Protein AF-A0A935MKN0-F1 (afdb_monomer)

Structure (mmCIF, N/CA/C/O backbone):
data_AF-A0A935MKN0-F1
#
_entry.id   AF-A0A935MKN0-F1
#
loop_
_atom_site.group_PDB
_atom_site.id
_atom_site.type_symbol
_atom_site.label_atom_id
_atom_site.label_alt_id
_atom_site.label_comp_id
_atom_site.label_asym_id
_atom_site.label_entity_id
_atom_site.label_seq_id
_atom_site.pdbx_PDB_ins_code
_atom_site.Cartn_x
_atom_site.Cartn_y
_atom_site.Cartn_z
_atom_site.occupancy
_atom_site.B_iso_or_equiv
_atom_site.auth_seq_id
_atom_site.auth_comp_id
_atom_site.auth_asym_id
_atom_site.auth_atom_id
_atom_site.pdbx_PDB_model_num
ATOM 1 N N . MET A 1 1 ? -29.298 -21.276 24.298 1.00 42.53 1 MET A N 1
ATOM 2 C CA . MET A 1 1 ? -27.913 -20.862 23.989 1.00 42.53 1 MET A CA 1
ATOM 3 C C . MET A 1 1 ? -27.591 -21.346 22.581 1.00 42.53 1 MET A C 1
ATOM 5 O O . MET A 1 1 ? -27.101 -22.450 22.413 1.00 42.53 1 MET A O 1
ATOM 9 N N . ASN A 1 2 ? -28.009 -20.588 21.564 1.00 40.84 2 ASN A N 1
ATOM 10 C CA . ASN A 1 2 ? -27.877 -20.992 20.165 1.00 40.84 2 ASN A CA 1
ATOM 11 C C . ASN A 1 2 ? -26.771 -20.138 19.542 1.00 40.84 2 ASN A C 1
ATOM 13 O O . ASN A 1 2 ? -26.997 -18.996 19.149 1.00 40.84 2 ASN A O 1
ATOM 17 N N . SER A 1 3 ? -25.545 -20.662 19.563 1.00 49.91 3 SER A N 1
ATOM 18 C CA . SER A 1 3 ? -24.397 -20.054 18.892 1.00 49.91 3 SER A CA 1
ATOM 19 C C . SER A 1 3 ? -24.565 -20.269 17.391 1.00 49.91 3 SER A C 1
ATOM 21 O O . SER A 1 3 ? -24.053 -21.227 16.812 1.00 49.91 3 SER A O 1
ATOM 23 N N . GLY A 1 4 ? -25.357 -19.394 16.769 1.00 42.97 4 GLY A N 1
ATOM 24 C CA 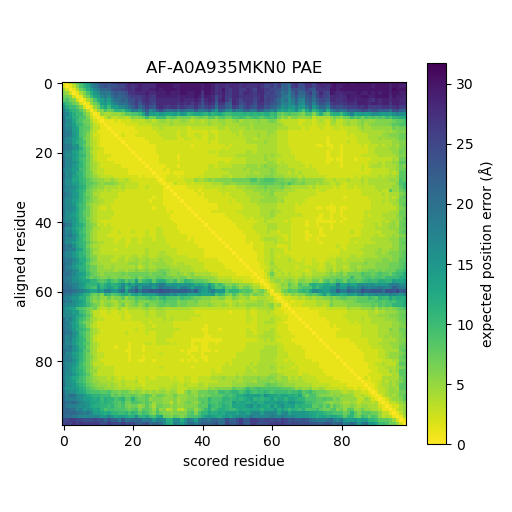. GLY A 1 4 ? -25.406 -19.228 15.325 1.00 42.97 4 GLY A CA 1
ATOM 25 C C . GLY A 1 4 ? -24.050 -18.724 14.856 1.00 42.97 4 GLY A C 1
ATOM 26 O O . GLY A 1 4 ? -23.825 -17.523 14.739 1.00 42.97 4 GLY A O 1
ATOM 27 N N . LYS A 1 5 ? -23.127 -19.660 14.635 1.00 49.28 5 LYS A N 1
ATOM 28 C CA . LYS A 1 5 ? -21.796 -19.449 14.067 1.00 49.28 5 LYS A CA 1
ATOM 29 C C . LYS A 1 5 ? -21.956 -19.106 12.580 1.00 49.28 5 LYS A C 1
ATOM 31 O O . LYS A 1 5 ? -21.618 -19.889 11.700 1.00 49.28 5 LYS A O 1
ATOM 36 N N . GLY A 1 6 ? -22.531 -17.937 12.301 1.00 46.62 6 GLY A N 1
ATOM 37 C CA . GLY A 1 6 ? -22.495 -17.323 10.985 1.00 46.62 6 GLY A CA 1
ATOM 38 C C . GLY A 1 6 ? -21.039 -17.022 10.669 1.00 46.62 6 GLY A C 1
ATOM 39 O O . GLY A 1 6 ? -20.445 -16.115 11.249 1.00 46.62 6 GLY A O 1
ATOM 40 N N . SER A 1 7 ? -20.439 -17.830 9.800 1.00 54.75 7 SER A N 1
ATOM 41 C CA . SER A 1 7 ? -19.146 -17.551 9.187 1.00 54.75 7 SER A CA 1
ATOM 42 C C . SER A 1 7 ? -19.285 -16.309 8.300 1.00 54.75 7 SER A C 1
ATOM 44 O O . SER A 1 7 ? -19.328 -16.386 7.079 1.00 54.75 7 SER A O 1
ATOM 46 N N . ASN A 1 8 ? -19.358 -15.133 8.917 1.00 53.31 8 ASN A N 1
ATOM 47 C CA . ASN A 1 8 ? -19.265 -13.851 8.233 1.00 53.31 8 ASN A CA 1
ATOM 48 C C . ASN A 1 8 ? -17.778 -13.539 8.022 1.00 53.31 8 ASN A C 1
ATOM 50 O O . ASN A 1 8 ? -17.243 -12.558 8.536 1.00 53.31 8 ASN A O 1
ATOM 54 N N . ASN A 1 9 ? -17.077 -14.429 7.316 1.00 64.75 9 ASN A N 1
ATOM 55 C CA . ASN A 1 9 ? -15.695 -14.212 6.914 1.00 64.75 9 ASN A CA 1
ATOM 56 C C . ASN A 1 9 ? -15.703 -13.167 5.797 1.00 64.75 9 ASN A C 1
ATOM 58 O O . ASN A 1 9 ? -15.729 -13.517 4.617 1.00 64.75 9 ASN A O 1
ATOM 62 N N . PHE A 1 10 ? -15.727 -11.880 6.162 1.00 70.88 10 PHE A N 1
ATOM 63 C CA . PHE A 1 10 ? -15.530 -10.807 5.192 1.00 70.88 10 PHE A CA 1
ATOM 64 C C . PHE A 1 10 ? -14.255 -11.128 4.392 1.00 70.88 10 PHE A C 1
ATOM 66 O O . PHE A 1 10 ? -13.214 -11.384 5.010 1.00 70.88 10 PHE A O 1
ATOM 73 N N . PRO A 1 11 ? -14.313 -11.203 3.051 1.00 87.19 11 PRO A N 1
ATOM 74 C CA . PRO A 1 11 ? -13.281 -11.855 2.251 1.00 87.19 11 PRO A CA 1
ATOM 75 C C . PRO A 1 11 ? -12.052 -10.953 2.035 1.00 87.19 11 PRO A C 1
ATOM 77 O O . PRO A 1 11 ? -11.628 -10.739 0.901 1.00 87.19 11 PRO A O 1
ATOM 80 N N . LEU A 1 12 ? -11.451 -10.454 3.125 1.00 88.12 12 LEU A N 1
ATOM 81 C CA . LEU A 1 12 ? -10.288 -9.553 3.143 1.00 88.12 12 LEU A CA 1
ATOM 82 C C . LEU A 1 12 ? -9.163 -10.060 2.243 1.00 88.12 12 LEU A C 1
ATOM 84 O O . LEU A 1 12 ? -8.627 -9.314 1.431 1.00 88.12 12 LEU A O 1
ATOM 88 N N . PHE A 1 13 ? -8.848 -11.351 2.350 1.00 89.44 13 PHE A N 1
ATOM 89 C CA . PHE A 1 13 ? -7.790 -11.973 1.563 1.00 89.44 13 PHE A CA 1
ATOM 90 C C . PHE A 1 13 ? -8.091 -11.954 0.059 1.00 89.44 13 PHE A C 1
ATOM 92 O O . PHE A 1 13 ? -7.218 -11.619 -0.735 1.00 89.44 13 PH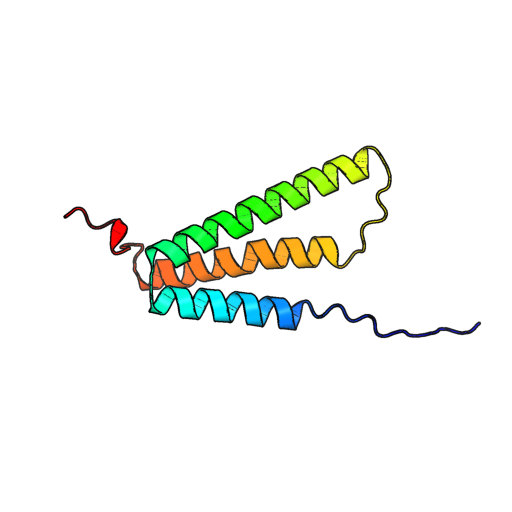E A O 1
ATOM 99 N N . LYS A 1 14 ? -9.340 -12.242 -0.338 1.00 92.44 14 LYS A N 1
ATOM 100 C CA . LYS A 1 14 ? -9.743 -12.194 -1.752 1.00 92.44 14 LYS A CA 1
ATOM 101 C C . LYS A 1 14 ? -9.653 -10.768 -2.290 1.00 92.44 14 LYS A C 1
ATOM 103 O O . LYS A 1 14 ? -9.134 -10.573 -3.380 1.00 92.44 14 LYS A O 1
ATOM 108 N N . ILE A 1 15 ? -10.107 -9.784 -1.509 1.00 94.00 15 ILE A N 1
ATOM 109 C CA . ILE A 1 15 ? -10.030 -8.365 -1.882 1.00 94.00 15 ILE A CA 1
ATOM 110 C C . ILE A 1 15 ? -8.570 -7.939 -2.051 1.00 94.00 15 ILE A C 1
ATOM 112 O O . ILE A 1 15 ? -8.240 -7.300 -3.044 1.00 94.00 15 ILE A O 1
ATOM 116 N N . GLY A 1 16 ? -7.689 -8.336 -1.131 1.00 94.38 16 GLY A N 1
ATOM 117 C CA . GLY A 1 16 ? -6.264 -8.029 -1.231 1.00 94.38 16 GLY A CA 1
ATOM 118 C C . GLY A 1 16 ? -5.592 -8.646 -2.444 1.00 94.38 16 GLY A C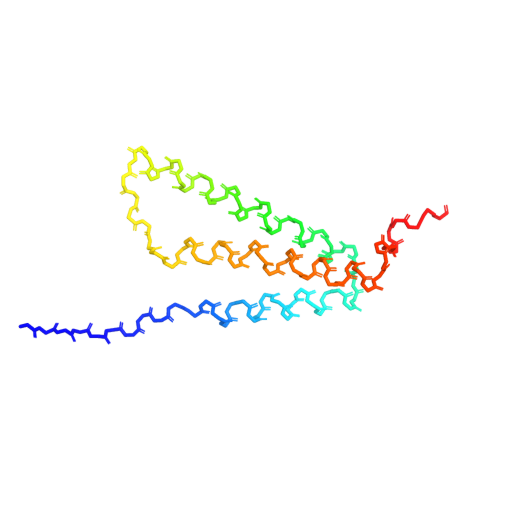 1
ATOM 119 O O . GLY A 1 16 ? -4.866 -7.948 -3.145 1.00 94.38 16 GLY A O 1
ATOM 120 N N . ILE A 1 17 ? -5.884 -9.912 -2.748 1.00 95.81 17 ILE A N 1
ATOM 121 C CA . ILE A 1 17 ? -5.377 -10.553 -3.966 1.00 95.81 17 ILE A CA 1
ATOM 122 C C . ILE A 1 17 ? -5.866 -9.808 -5.207 1.00 95.81 17 ILE A C 1
ATOM 124 O O . ILE A 1 17 ? -5.060 -9.486 -6.071 1.00 95.81 17 ILE A O 1
ATOM 128 N N . VAL A 1 18 ? -7.165 -9.517 -5.300 1.00 96.62 18 VAL A N 1
ATOM 129 C CA . VAL A 1 18 ? -7.732 -8.829 -6.468 1.00 96.62 18 VAL A CA 1
ATOM 130 C C . VAL A 1 18 ? -7.121 -7.437 -6.631 1.00 96.62 18 VAL A C 1
ATOM 132 O O . VAL A 1 18 ? -6.706 -7.091 -7.735 1.00 96.62 18 VAL A O 1
ATOM 135 N N . LEU A 1 19 ? -7.001 -6.666 -5.546 1.00 96.00 19 LEU A N 1
ATOM 136 C CA . LEU A 1 19 ? -6.352 -5.353 -5.551 1.00 96.00 19 LEU A CA 1
ATOM 137 C C . LEU A 1 19 ? -4.893 -5.461 -6.013 1.00 96.00 19 LEU A C 1
ATOM 139 O O . LEU A 1 19 ? -4.472 -4.734 -6.911 1.00 96.00 19 LEU A O 1
ATOM 143 N N . GLY A 1 20 ? -4.142 -6.400 -5.434 1.00 96.50 20 GLY A N 1
ATOM 144 C CA . GLY A 1 20 ? -2.737 -6.618 -5.755 1.00 96.50 20 GLY A CA 1
ATOM 145 C C . GLY A 1 20 ? -2.519 -7.039 -7.207 1.00 96.50 20 GLY A C 1
ATOM 146 O O . GLY A 1 20 ? -1.673 -6.465 -7.887 1.00 96.50 20 GLY A O 1
ATOM 147 N N . LEU A 1 21 ? -3.306 -7.993 -7.709 1.00 97.25 21 LEU A N 1
ATOM 148 C CA . LEU A 1 21 ? -3.230 -8.459 -9.096 1.00 97.25 21 LEU A CA 1
ATOM 149 C C . LEU A 1 21 ? -3.622 -7.365 -10.090 1.00 97.25 21 LEU A C 1
ATOM 151 O O . LEU A 1 21 ? -2.941 -7.198 -11.098 1.00 97.25 21 LEU A O 1
ATOM 155 N N . THR A 1 22 ? -4.678 -6.602 -9.797 1.00 96.69 22 THR A N 1
ATOM 156 C CA . THR A 1 22 ? -5.137 -5.507 -10.666 1.00 96.69 22 THR A CA 1
ATOM 157 C C . THR A 1 22 ? -4.064 -4.430 -10.788 1.00 96.69 22 THR A C 1
ATOM 159 O O . THR A 1 22 ? -3.701 -4.047 -11.898 1.00 96.69 22 THR A O 1
ATOM 162 N N . LEU A 1 23 ? -3.497 -3.990 -9.659 1.00 96.00 23 LEU A N 1
ATOM 163 C CA . LEU A 1 23 ? -2.411 -3.008 -9.657 1.00 96.00 23 LEU A CA 1
ATOM 164 C C . LEU A 1 23 ? -1.148 -3.561 -10.326 1.00 96.00 23 LEU A C 1
ATOM 166 O O . LEU A 1 23 ? -0.512 -2.846 -11.092 1.00 96.00 23 LEU A O 1
ATOM 170 N N . SER A 1 24 ? -0.807 -4.833 -10.104 1.00 95.75 24 SER A N 1
ATOM 171 C CA . SER A 1 24 ? 0.356 -5.464 -10.745 1.00 95.75 24 SER A CA 1
ATOM 172 C C . SER A 1 24 ? 0.201 -5.554 -12.264 1.00 95.75 24 SER A C 1
ATOM 174 O O . SER A 1 24 ? 1.148 -5.277 -12.989 1.00 95.75 24 SER A O 1
ATOM 176 N N . CYS A 1 25 ? -0.991 -5.885 -12.770 1.00 96.38 25 CYS A N 1
ATOM 177 C CA . CYS A 1 25 ? -1.263 -5.851 -14.211 1.00 96.38 25 CYS A CA 1
ATOM 178 C C . CYS A 1 25 ? -1.148 -4.428 -14.768 1.00 96.38 25 CYS A C 1
ATOM 180 O O . CYS A 1 25 ? -0.646 -4.233 -15.875 1.00 96.38 25 CYS A O 1
ATOM 182 N N . LEU A 1 26 ? -1.579 -3.428 -13.996 1.00 95.00 26 LEU A N 1
ATOM 183 C CA . LEU A 1 26 ? -1.461 -2.034 -14.401 1.00 95.00 26 LEU A CA 1
ATOM 184 C C . LEU A 1 26 ? 0.006 -1.596 -14.503 1.00 95.00 26 LEU A C 1
ATOM 186 O O . LEU A 1 26 ? 0.371 -0.958 -15.484 1.00 95.00 26 LEU A O 1
ATOM 190 N N . TRP A 1 27 ? 0.862 -2.024 -13.571 1.00 94.06 27 TRP A N 1
ATOM 191 C CA . TRP A 1 27 ? 2.312 -1.792 -13.630 1.00 94.06 27 TRP A CA 1
ATOM 192 C C . TRP A 1 27 ? 2.965 -2.319 -14.912 1.00 94.06 27 TRP A C 1
ATOM 194 O O . TRP A 1 27 ? 3.915 -1.718 -15.397 1.00 94.06 27 TRP A O 1
ATOM 204 N N . LEU A 1 28 ? 2.447 -3.411 -15.482 1.00 91.12 28 LEU A N 1
ATOM 205 C CA . LEU A 1 28 ? 2.965 -3.985 -16.730 1.00 91.12 28 LEU A CA 1
ATOM 206 C C . LEU A 1 28 ? 2.523 -3.223 -17.987 1.00 91.12 28 LEU A C 1
ATOM 208 O O . LEU A 1 28 ? 3.065 -3.469 -19.061 1.00 91.12 28 LEU A O 1
ATOM 212 N N . THR A 1 29 ? 1.520 -2.349 -17.880 1.00 92.19 29 THR A N 1
ATOM 213 C CA . THR A 1 29 ? 0.926 -1.655 -19.035 1.00 92.19 29 THR A CA 1
ATOM 214 C C . THR A 1 29 ? 1.168 -0.151 -19.019 1.00 92.19 29 THR A C 1
ATOM 216 O O . THR A 1 29 ? 1.407 0.419 -20.081 1.00 92.19 29 THR A O 1
ATOM 219 N N . GLN A 1 30 ? 1.073 0.496 -17.853 1.00 91.69 30 GLN A N 1
ATOM 220 C CA . GLN A 1 30 ? 1.171 1.947 -17.670 1.00 91.69 30 GLN A CA 1
ATOM 221 C C . GLN A 1 30 ? 1.744 2.271 -16.278 1.00 91.69 30 GLN A C 1
ATOM 223 O O . GLN A 1 30 ? 1.012 2.347 -15.285 1.00 91.69 30 GLN A O 1
ATOM 228 N N . ASP A 1 31 ? 3.052 2.499 -16.202 1.00 91.00 31 ASP A N 1
ATOM 229 C CA . ASP A 1 31 ? 3.786 2.792 -14.963 1.00 91.00 31 ASP A CA 1
ATOM 230 C C . ASP A 1 31 ? 3.331 4.100 -14.287 1.00 91.00 31 ASP A C 1
ATOM 232 O O . ASP A 1 31 ? 3.223 4.166 -13.059 1.00 91.00 31 ASP A O 1
ATOM 236 N N . TYR A 1 32 ? 2.980 5.124 -15.072 1.00 91.31 32 TYR A N 1
ATOM 237 C CA . TYR A 1 32 ? 2.447 6.393 -14.572 1.00 91.31 32 TYR A CA 1
ATOM 238 C C . TYR A 1 32 ? 1.139 6.197 -13.800 1.00 91.31 32 TYR A C 1
ATOM 240 O O . TYR A 1 32 ? 1.026 6.579 -12.635 1.00 91.31 32 TYR A O 1
ATOM 248 N N . PHE A 1 33 ? 0.150 5.545 -14.418 1.00 93.56 33 PHE A N 1
ATOM 249 C CA . PHE A 1 33 ? -1.142 5.311 -13.773 1.00 93.56 33 PHE A CA 1
ATOM 250 C C . PHE A 1 33 ? -1.012 4.366 -12.577 1.00 93.56 33 PHE A C 1
ATOM 252 O O . PHE A 1 33 ? -1.669 4.578 -11.556 1.00 93.56 33 PHE A O 1
ATOM 259 N N . ALA A 1 34 ? -0.154 3.349 -12.680 1.00 94.38 34 ALA A N 1
ATOM 260 C CA . ALA A 1 34 ? 0.080 2.401 -11.600 1.00 94.38 34 ALA A CA 1
ATOM 261 C C . ALA A 1 34 ? 0.722 3.063 -10.374 1.00 94.38 34 ALA A C 1
ATOM 263 O O . ALA A 1 34 ? 0.206 2.919 -9.265 1.00 94.38 34 ALA A O 1
ATOM 264 N N . SER A 1 35 ? 1.793 3.839 -10.565 1.00 93.06 35 SER A N 1
ATOM 265 C CA . SER A 1 35 ? 2.452 4.575 -9.478 1.00 93.06 35 SER A CA 1
ATOM 266 C C . SER A 1 35 ? 1.5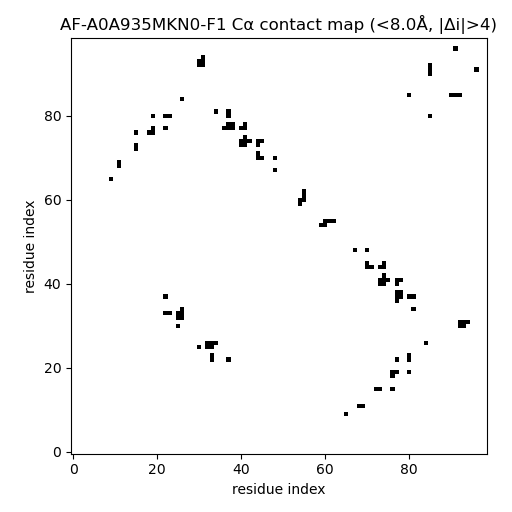32 5.630 -8.855 1.00 93.06 35 SER A C 1
ATOM 268 O O . SER A 1 35 ? 1.448 5.714 -7.628 1.00 93.06 35 SER A O 1
ATOM 270 N N . PHE A 1 36 ? 0.762 6.358 -9.671 1.00 94.56 36 PHE A N 1
ATOM 271 C CA . PHE A 1 36 ? -0.236 7.316 -9.191 1.00 94.56 36 PHE A CA 1
ATOM 272 C C . PHE A 1 36 ? -1.316 6.655 -8.321 1.00 94.56 36 PHE A C 1
ATOM 274 O O . PHE A 1 36 ? -1.573 7.110 -7.206 1.00 94.56 36 PHE A O 1
ATOM 281 N N . LEU A 1 37 ? -1.918 5.548 -8.773 1.00 96.12 37 LEU A N 1
ATOM 282 C CA . LEU A 1 37 ? -2.924 4.811 -7.994 1.00 96.12 37 LEU A CA 1
ATOM 283 C C . LEU A 1 37 ? -2.337 4.190 -6.725 1.00 96.12 37 LEU A C 1
ATOM 285 O O . LEU A 1 37 ? -2.993 4.194 -5.681 1.00 96.12 37 LEU A O 1
ATOM 289 N N . CYS A 1 38 ? -1.094 3.708 -6.790 1.00 95.69 38 CYS A N 1
ATOM 290 C CA . CYS A 1 38 ? -0.373 3.196 -5.632 1.00 95.69 38 CYS A CA 1
ATOM 291 C C . CYS A 1 38 ? -0.133 4.247 -4.541 1.00 95.69 38 CYS A C 1
ATOM 293 O O . CYS A 1 38 ? 0.058 3.864 -3.392 1.00 95.69 38 CYS A O 1
ATOM 295 N N . LEU A 1 39 ? -0.172 5.542 -4.865 1.00 95.31 39 LEU A N 1
ATOM 296 C CA . LEU A 1 39 ? -0.113 6.637 -3.893 1.00 95.31 39 LEU A CA 1
ATOM 297 C C . LEU A 1 39 ? -1.509 7.136 -3.496 1.00 95.31 39 LEU A C 1
ATOM 299 O O . LEU A 1 39 ? -1.779 7.358 -2.314 1.00 95.31 39 LEU A O 1
ATOM 303 N N . LEU A 1 40 ? -2.413 7.268 -4.470 1.00 96.88 40 LEU A N 1
ATOM 304 C CA . LEU A 1 40 ? -3.765 7.779 -4.260 1.00 96.88 40 LEU A CA 1
ATOM 305 C C . LEU A 1 40 ? -4.589 6.866 -3.343 1.00 96.88 40 LEU A C 1
ATOM 307 O O . LEU A 1 40 ? -5.233 7.354 -2.416 1.00 96.88 40 LEU A O 1
ATOM 311 N N . ILE A 1 41 ? -4.571 5.548 -3.580 1.00 96.44 41 ILE A N 1
ATOM 312 C CA . ILE A 1 41 ? -5.381 4.590 -2.811 1.00 96.44 41 ILE A CA 1
ATOM 313 C C . ILE A 1 41 ? -4.990 4.608 -1.322 1.00 96.44 41 ILE A C 1
ATOM 315 O O . ILE A 1 41 ? -5.888 4.783 -0.494 1.00 96.44 41 ILE A O 1
ATOM 319 N N . PRO A 1 42 ? -3.698 4.508 -0.940 1.00 96.75 42 PRO A N 1
ATOM 320 C CA . PRO A 1 42 ? -3.295 4.659 0.454 1.00 96.75 42 PRO A CA 1
ATOM 321 C C . PRO A 1 42 ? -3.673 6.009 1.054 1.00 96.75 42 PRO A C 1
ATOM 323 O O . PRO A 1 42 ? -4.136 6.044 2.189 1.00 96.75 42 PRO A O 1
ATOM 326 N N . MET A 1 43 ? -3.517 7.110 0.311 1.00 97.25 43 MET A N 1
ATOM 327 C CA . MET A 1 43 ? -3.870 8.442 0.807 1.00 97.25 43 MET A CA 1
ATOM 328 C C . MET A 1 43 ? -5.363 8.525 1.147 1.00 97.25 43 MET A C 1
ATOM 330 O O . MET A 1 43 ? -5.714 8.913 2.259 1.00 97.25 43 MET A O 1
ATOM 334 N N . LEU A 1 44 ? -6.236 8.069 0.243 1.00 97.31 44 LEU A N 1
ATOM 335 C CA . LEU A 1 44 ? -7.680 8.011 0.479 1.00 97.31 44 LEU A CA 1
ATOM 336 C C . LEU A 1 44 ? -8.033 7.086 1.648 1.00 97.31 44 LEU A C 1
ATOM 338 O O . LEU A 1 44 ? -8.829 7.462 2.507 1.00 97.31 44 LEU A O 1
ATOM 342 N N . ALA A 1 45 ? -7.431 5.896 1.713 1.00 96.25 45 ALA A N 1
ATOM 343 C CA . ALA A 1 45 ? -7.675 4.942 2.791 1.00 96.25 45 ALA A CA 1
ATOM 344 C C . ALA A 1 45 ? -7.252 5.503 4.159 1.00 96.25 45 ALA A C 1
ATOM 346 O O . ALA A 1 45 ? -7.995 5.369 5.130 1.00 96.25 45 ALA A O 1
ATOM 347 N N . LEU A 1 46 ? -6.106 6.187 4.239 1.00 96.62 46 LEU A N 1
ATOM 348 C CA . LEU A 1 46 ? -5.652 6.862 5.456 1.00 96.62 46 LEU A CA 1
ATOM 349 C C . LEU A 1 46 ? -6.575 8.019 5.843 1.00 96.62 46 LEU A C 1
ATOM 351 O O . LEU A 1 46 ? -6.908 8.148 7.019 1.00 96.62 46 LEU A O 1
ATOM 355 N N . THR A 1 47 ? -7.034 8.829 4.884 1.00 96.75 47 THR A N 1
ATOM 356 C CA . THR A 1 47 ? -7.997 9.908 5.150 1.00 96.75 47 THR A CA 1
ATOM 357 C C . THR A 1 47 ? -9.313 9.354 5.690 1.00 96.75 47 THR A C 1
ATOM 359 O O . THR A 1 47 ? -9.797 9.824 6.718 1.00 96.75 47 THR A O 1
ATOM 362 N N . LEU A 1 48 ? -9.872 8.319 5.056 1.00 94.94 48 LEU A N 1
ATOM 363 C CA . LEU A 1 48 ? -11.096 7.669 5.529 1.00 94.94 48 LEU A CA 1
ATOM 364 C C . LEU A 1 48 ? -10.902 7.053 6.911 1.00 94.94 48 LEU A C 1
ATOM 366 O O . LEU A 1 48 ? -11.764 7.204 7.776 1.00 94.94 48 LEU A O 1
ATOM 370 N N . MET A 1 49 ? -9.765 6.399 7.144 1.00 94.19 49 MET A N 1
ATOM 371 C CA . MET A 1 49 ? -9.427 5.829 8.442 1.00 94.19 49 MET A CA 1
ATOM 372 C C . MET A 1 49 ? -9.314 6.912 9.523 1.00 94.19 49 MET A C 1
ATOM 374 O O . MET A 1 49 ? -9.852 6.723 10.610 1.00 94.19 49 MET A O 1
ATOM 378 N N . ALA A 1 50 ? -8.696 8.058 9.222 1.00 94.25 50 ALA A N 1
ATOM 379 C CA . ALA A 1 50 ? -8.596 9.193 10.137 1.00 94.25 50 ALA A CA 1
ATOM 380 C C . ALA A 1 50 ? -9.972 9.791 10.459 1.00 94.25 50 ALA A C 1
ATOM 382 O O . ALA A 1 50 ? -10.296 9.969 11.630 1.00 94.25 50 ALA A O 1
ATOM 383 N N . ILE A 1 51 ? -10.812 10.031 9.446 1.00 94.31 51 ILE A N 1
ATOM 384 C CA . ILE A 1 51 ? -12.184 10.528 9.642 1.00 94.31 51 ILE A CA 1
ATOM 385 C C . ILE A 1 51 ? -12.992 9.542 10.488 1.00 94.31 51 ILE A C 1
ATOM 387 O O . ILE A 1 51 ? -13.687 9.951 11.411 1.00 94.31 51 ILE A O 1
ATOM 391 N N . SER A 1 52 ? -12.867 8.244 10.211 1.00 92.56 52 SER A N 1
ATOM 392 C CA . SER A 1 52 ? -13.566 7.192 10.960 1.00 92.56 52 SER A CA 1
ATOM 393 C C . SER A 1 52 ? -13.1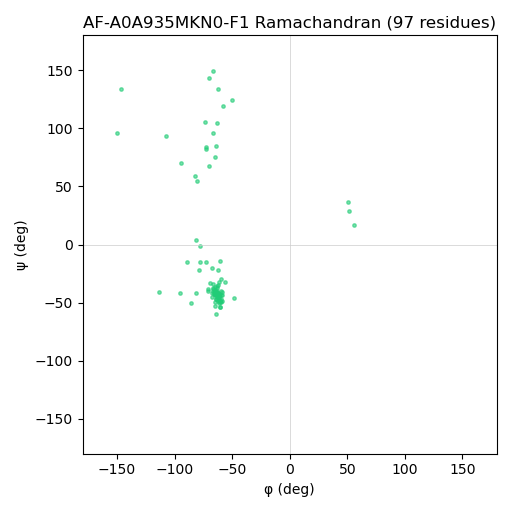24 7.147 12.419 1.00 92.56 52 SER A C 1
ATOM 395 O O . SER A 1 52 ? -13.949 6.991 13.311 1.00 92.56 52 SER A O 1
ATOM 397 N N . PHE A 1 53 ? -11.826 7.325 12.667 1.00 91.00 53 PHE A N 1
ATOM 398 C CA . PHE A 1 53 ? -11.274 7.370 14.014 1.00 91.00 53 PHE A CA 1
ATOM 399 C C . PHE A 1 53 ? -11.747 8.608 14.786 1.00 91.00 53 PHE A C 1
ATOM 401 O O . PHE A 1 53 ? -12.119 8.501 15.951 1.00 91.00 53 PHE A O 1
ATOM 408 N N . ILE A 1 54 ? -11.785 9.772 14.127 1.00 92.56 54 ILE A N 1
ATOM 409 C CA . ILE A 1 54 ? -12.323 11.010 14.705 1.00 92.56 54 ILE A CA 1
ATOM 410 C C . ILE A 1 54 ? -13.817 10.846 15.007 1.00 92.56 54 ILE A C 1
ATOM 412 O O . ILE A 1 54 ? -14.256 11.202 16.096 1.00 92.56 54 ILE A O 1
ATOM 416 N N . ALA A 1 55 ? -14.594 10.279 14.082 1.00 91.38 55 ALA A N 1
ATOM 417 C CA . ALA A 1 55 ? -16.021 10.043 14.281 1.00 91.38 55 ALA A CA 1
ATOM 418 C C . ALA A 1 55 ? -16.279 9.121 15.482 1.00 91.38 55 ALA A C 1
ATOM 420 O O . ALA A 1 55 ? -17.070 9.483 16.346 1.00 91.38 55 ALA A O 1
ATOM 421 N N . GLU A 1 56 ? -15.545 8.007 15.591 1.00 90.19 56 GLU A N 1
ATOM 422 C CA . GLU A 1 56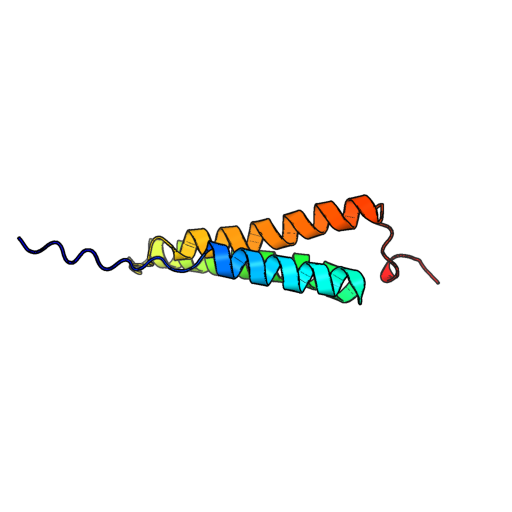 ? -15.637 7.071 16.723 1.00 90.19 56 GLU A CA 1
ATOM 423 C C . GLU A 1 56 ? -15.304 7.735 18.071 1.00 90.19 56 GLU A C 1
ATOM 425 O O . GLU A 1 56 ? -15.834 7.332 19.106 1.00 90.19 56 GLU A O 1
ATOM 430 N N . PHE A 1 57 ? -14.435 8.753 18.067 1.00 88.62 57 PHE A N 1
ATOM 431 C CA . PHE A 1 57 ? -14.085 9.512 19.266 1.00 88.62 57 PHE A CA 1
ATOM 432 C C . PHE A 1 57 ? -15.233 10.405 19.761 1.00 88.62 57 PHE A C 1
ATOM 434 O O . PHE A 1 57 ? -15.424 10.530 20.969 1.00 88.62 57 PHE A O 1
ATOM 441 N N . PHE A 1 58 ? -15.996 11.021 18.852 1.00 91.75 58 PHE A N 1
ATOM 442 C CA . PHE A 1 58 ? -17.136 11.871 19.219 1.00 91.75 58 PHE A CA 1
ATOM 443 C C . PHE A 1 58 ? -18.393 11.060 19.532 1.00 91.75 58 PHE A C 1
ATOM 445 O O . PHE A 1 58 ? -19.104 11.366 20.487 1.00 91.75 58 PHE A O 1
ATOM 452 N N . GLU A 1 59 ? -18.666 10.024 18.745 1.00 86.75 59 GLU A N 1
ATOM 453 C CA . GLU A 1 59 ? -19.842 9.182 18.900 1.00 86.75 59 GLU A CA 1
ATOM 454 C C . GLU A 1 59 ? -19.495 7.750 18.500 1.00 86.75 59 GLU A C 1
ATOM 456 O O . GLU A 1 59 ? -18.864 7.504 17.474 1.00 86.75 59 GLU A O 1
ATOM 461 N N . LYS A 1 60 ? -19.900 6.776 19.319 1.00 80.06 60 LYS A N 1
ATOM 462 C CA . LYS A 1 60 ? -19.553 5.370 19.101 1.00 80.06 60 LYS A CA 1
ATOM 463 C C . LYS A 1 60 ? -20.225 4.864 17.821 1.00 80.06 60 LYS A C 1
ATOM 465 O O . LYS A 1 60 ? -21.384 4.451 17.842 1.00 80.06 60 LYS A O 1
ATOM 470 N N . SER A 1 61 ? -19.494 4.888 16.708 1.00 68.94 61 SER A N 1
ATOM 471 C CA . SER A 1 61 ? -20.015 4.631 15.361 1.00 68.94 61 SER A CA 1
ATOM 472 C C . SER A 1 61 ? -20.229 3.139 15.069 1.00 68.94 61 SER A C 1
ATOM 474 O O . SER A 1 61 ? -20.739 2.776 14.010 1.00 68.94 61 SER A O 1
ATOM 476 N N . ASN A 1 62 ? -19.902 2.263 16.035 1.00 78.88 62 ASN A N 1
ATOM 477 C CA . ASN A 1 62 ? -20.065 0.805 15.967 1.00 78.88 62 ASN A CA 1
ATOM 478 C C . ASN A 1 62 ? -19.467 0.210 14.681 1.00 78.88 62 ASN A C 1
ATOM 480 O O . ASN A 1 62 ? -20.004 -0.745 14.108 1.00 78.88 62 ASN A O 1
ATOM 484 N N . LEU A 1 63 ? -18.340 0.768 14.223 1.00 82.56 63 LEU A N 1
ATOM 485 C CA . LEU A 1 63 ? -17.662 0.267 13.036 1.00 82.56 63 LEU A CA 1
ATOM 486 C C . LEU A 1 63 ? -17.197 -1.177 13.260 1.00 82.56 63 LEU A C 1
ATOM 488 O O . LEU A 1 63 ? -16.593 -1.501 14.289 1.00 82.56 63 LEU A O 1
ATOM 492 N N . PRO A 1 64 ? -17.438 -2.075 12.295 1.00 85.69 64 PRO A N 1
ATOM 493 C CA . PRO A 1 64 ? -17.072 -3.464 12.461 1.00 85.69 64 PRO A CA 1
ATOM 494 C C . PRO A 1 64 ? -15.548 -3.628 12.429 1.00 85.69 64 PRO A C 1
ATOM 496 O O . PRO A 1 64 ? -14.848 -3.026 11.619 1.00 85.69 64 PRO A O 1
ATOM 499 N N . TYR A 1 65 ? -15.015 -4.536 13.249 1.00 81.38 65 TYR A N 1
ATOM 500 C CA . TYR A 1 65 ? -13.566 -4.753 13.400 1.00 81.38 65 TYR A CA 1
ATOM 501 C C . TYR A 1 65 ? -12.832 -5.179 12.101 1.00 81.38 65 TYR A C 1
ATOM 503 O O . TYR A 1 65 ? -11.603 -5.165 12.026 1.00 81.38 65 TYR A O 1
ATOM 511 N N . TRP A 1 66 ? -13.549 -5.598 11.052 1.00 86.94 66 TRP A N 1
ATOM 512 C CA . TRP A 1 66 ? -12.950 -5.872 9.737 1.00 86.94 66 TRP A CA 1
ATOM 513 C C . TRP A 1 66 ? -12.681 -4.602 8.915 1.00 86.94 66 TRP A C 1
ATOM 515 O O . TRP A 1 66 ? -11.812 -4.645 8.049 1.00 86.94 66 TRP A O 1
ATOM 525 N N . TYR A 1 67 ? -13.360 -3.486 9.199 1.00 90.00 67 TYR A N 1
ATOM 526 C CA . TYR A 1 67 ? -13.219 -2.223 8.470 1.00 90.00 67 TYR A CA 1
ATOM 527 C C . TYR A 1 67 ? -11.789 -1.683 8.549 1.00 90.00 67 TYR A C 1
ATOM 529 O O . TYR A 1 67 ? -11.132 -1.503 7.527 1.00 90.00 67 TYR A O 1
ATOM 537 N N . TYR A 1 68 ? -11.259 -1.528 9.765 1.00 90.00 68 TYR A N 1
ATOM 538 C CA . TYR A 1 68 ? -9.889 -1.049 9.965 1.00 90.00 68 TYR A CA 1
ATOM 539 C C . TYR A 1 68 ? -8.850 -1.996 9.351 1.00 90.00 68 TYR A C 1
ATOM 541 O O . TYR A 1 68 ? -7.857 -1.546 8.789 1.00 90.00 68 TYR A O 1
ATOM 549 N N . ARG A 1 69 ? -9.099 -3.313 9.380 1.00 91.44 69 ARG A N 1
ATOM 550 C CA . ARG A 1 69 ? -8.231 -4.302 8.720 1.00 91.44 69 ARG A CA 1
ATOM 551 C C . ARG A 1 69 ? -8.254 -4.168 7.195 1.00 91.44 69 ARG A C 1
ATOM 553 O O . ARG A 1 69 ? -7.206 -4.293 6.569 1.00 91.44 69 ARG A O 1
ATOM 560 N N . LEU A 1 70 ? -9.415 -3.883 6.602 1.00 92.81 70 LEU A N 1
ATOM 561 C CA . LEU A 1 70 ? -9.539 -3.592 5.173 1.00 92.81 70 LEU A CA 1
ATOM 562 C C . LEU A 1 70 ? -8.798 -2.302 4.798 1.00 92.81 70 LEU A C 1
ATOM 564 O O . LEU A 1 70 ? -8.079 -2.296 3.803 1.00 92.81 70 LEU A O 1
ATOM 568 N N . MET A 1 71 ? -8.933 -1.243 5.602 1.00 94.94 71 MET A N 1
ATOM 569 C CA . MET A 1 71 ? -8.244 0.030 5.363 1.00 94.94 71 MET A CA 1
ATOM 570 C C . MET A 1 71 ? -6.726 -0.140 5.387 1.00 94.94 71 MET A C 1
ATOM 572 O O . MET A 1 71 ? -6.050 0.271 4.449 1.00 94.94 71 MET A O 1
ATOM 576 N N . TRP A 1 72 ? -6.190 -0.847 6.384 1.00 94.94 72 TRP A N 1
ATOM 577 C CA . TRP A 1 72 ? -4.764 -1.177 6.418 1.00 94.94 72 TRP A CA 1
ATOM 578 C C . TRP A 1 72 ? -4.315 -1.988 5.207 1.00 94.94 72 TRP A C 1
ATOM 580 O O . TRP A 1 72 ? -3.257 -1.723 4.650 1.00 94.94 72 TRP A O 1
ATOM 590 N N . LEU A 1 73 ? -5.122 -2.942 4.751 1.00 95.38 73 LEU A N 1
ATOM 591 C CA . LEU A 1 73 ? -4.816 -3.726 3.559 1.00 95.38 73 LEU A CA 1
ATOM 592 C C . LEU A 1 73 ? -4.786 -2.851 2.289 1.00 95.38 73 LEU A C 1
ATOM 594 O O . LEU A 1 73 ? -3.888 -3.013 1.464 1.00 95.38 73 LEU A O 1
ATOM 598 N N . MET A 1 74 ? -5.701 -1.885 2.167 1.00 95.00 74 MET A N 1
ATOM 599 C CA . MET A 1 74 ? -5.714 -0.899 1.075 1.00 95.00 74 MET A CA 1
ATOM 600 C C . MET A 1 74 ? -4.540 0.086 1.124 1.00 95.00 74 MET A C 1
ATOM 602 O O . MET A 1 74 ? -4.197 0.662 0.100 1.00 95.00 74 MET A O 1
ATOM 606 N N . VAL A 1 75 ? -3.897 0.260 2.277 1.00 97.00 75 VAL A N 1
ATOM 607 C CA . VAL A 1 75 ? -2.668 1.057 2.415 1.00 97.00 75 VAL A CA 1
ATOM 608 C C . VAL A 1 75 ? -1.433 0.213 2.110 1.00 97.00 75 VAL A C 1
ATOM 610 O O . VAL A 1 75 ? -0.584 0.601 1.312 1.00 97.00 75 VAL A O 1
ATOM 613 N N . LEU A 1 76 ? -1.327 -0.961 2.731 1.00 97.19 76 LEU A N 1
ATOM 614 C CA . LEU A 1 76 ? -0.117 -1.776 2.696 1.00 97.19 76 LEU A CA 1
ATOM 615 C C . LEU A 1 76 ? 0.125 -2.412 1.327 1.00 97.19 76 LEU A C 1
ATOM 617 O O . LEU A 1 76 ? 1.268 -2.450 0.885 1.00 97.19 76 LEU A O 1
ATOM 621 N N . ILE A 1 77 ? -0.919 -2.892 0.640 1.00 96.88 77 ILE A N 1
ATOM 622 C CA . ILE A 1 77 ? -0.747 -3.560 -0.660 1.00 96.88 77 ILE A CA 1
ATOM 623 C C . ILE A 1 77 ? -0.206 -2.597 -1.726 1.00 96.88 77 ILE A C 1
ATOM 625 O O . ILE A 1 77 ? 0.815 -2.923 -2.333 1.00 96.88 77 ILE A O 1
ATOM 629 N N . PRO A 1 78 ? -0.811 -1.417 -1.966 1.00 96.75 78 PRO A N 1
ATOM 630 C CA . PRO A 1 78 ? -0.311 -0.524 -3.003 1.00 96.75 78 PRO A CA 1
ATOM 631 C C . PRO A 1 78 ? 1.073 0.045 -2.671 1.00 96.75 78 PRO A C 1
ATOM 633 O O . PRO A 1 78 ? 1.892 0.169 -3.578 1.00 96.75 78 PRO A O 1
ATOM 636 N N . LEU A 1 79 ? 1.378 0.298 -1.390 1.00 96.81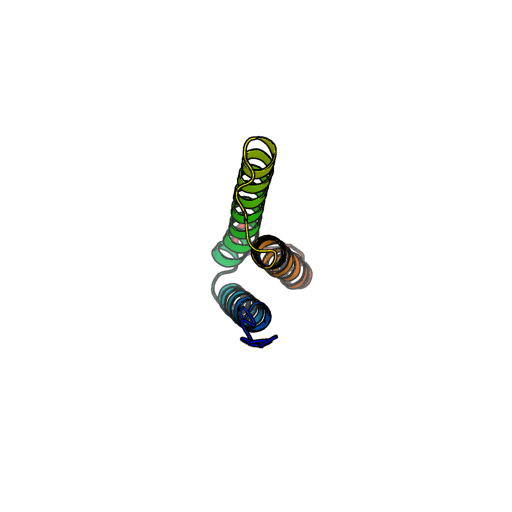 79 LEU A N 1
ATOM 637 C CA . LEU A 1 79 ? 2.723 0.701 -0.960 1.00 96.81 79 LEU A CA 1
ATOM 638 C C . LEU A 1 79 ? 3.762 -0.407 -1.170 1.00 96.81 79 LEU A C 1
ATOM 640 O O . LEU A 1 79 ? 4.857 -0.131 -1.653 1.00 96.81 79 LEU A O 1
ATOM 644 N N . ALA A 1 80 ? 3.427 -1.660 -0.852 1.00 97.00 80 ALA A N 1
ATOM 645 C CA . ALA A 1 80 ? 4.313 -2.792 -1.105 1.00 97.00 80 ALA A CA 1
ATOM 646 C C . ALA A 1 80 ? 4.598 -2.945 -2.604 1.00 97.00 80 ALA A C 1
ATOM 648 O O . ALA A 1 80 ? 5.750 -3.121 -2.991 1.00 97.00 80 ALA A O 1
ATOM 649 N N . LEU A 1 81 ? 3.576 -2.814 -3.456 1.00 96.31 81 LEU A N 1
ATOM 650 C CA . LEU A 1 81 ? 3.757 -2.852 -4.908 1.00 96.31 81 LEU A CA 1
ATOM 651 C C . LEU A 1 81 ? 4.598 -1.684 -5.419 1.00 96.31 81 LEU A C 1
ATOM 653 O O . LEU A 1 81 ? 5.481 -1.907 -6.241 1.00 96.31 81 LEU A O 1
ATOM 657 N N . LEU A 1 82 ? 4.377 -0.472 -4.906 1.00 94.94 82 LEU A N 1
ATOM 658 C CA . LEU A 1 82 ? 5.188 0.694 -5.247 1.00 94.94 82 LEU A CA 1
ATOM 659 C C . LEU A 1 82 ? 6.665 0.467 -4.911 1.00 94.94 82 LEU A C 1
ATOM 661 O O . LEU A 1 82 ? 7.527 0.781 -5.722 1.00 94.94 82 LEU A O 1
ATOM 665 N N . LEU A 1 83 ? 6.964 -0.115 -3.747 1.00 95.31 83 LEU A N 1
ATOM 666 C CA . LEU A 1 83 ? 8.335 -0.448 -3.358 1.00 95.31 83 LEU A CA 1
ATOM 667 C C . LEU A 1 83 ? 8.930 -1.552 -4.239 1.00 95.31 83 LEU A C 1
ATOM 669 O O . LEU A 1 83 ? 10.061 -1.416 -4.699 1.00 95.31 83 LEU A O 1
ATOM 673 N N . ILE A 1 84 ? 8.180 -2.624 -4.506 1.00 95.81 84 ILE A N 1
ATOM 674 C CA . ILE A 1 84 ? 8.648 -3.750 -5.326 1.00 95.81 84 ILE A CA 1
ATOM 675 C C . ILE A 1 84 ? 8.915 -3.282 -6.759 1.00 95.81 84 ILE A C 1
ATOM 677 O O . ILE A 1 84 ? 10.053 -3.345 -7.218 1.00 95.81 84 ILE A O 1
ATOM 681 N N . PHE A 1 85 ? 7.908 -2.755 -7.456 1.00 93.25 85 PHE A N 1
ATOM 682 C CA . PHE A 1 85 ? 8.057 -2.318 -8.845 1.00 93.25 85 PHE A CA 1
ATOM 683 C C . PHE A 1 85 ? 8.939 -1.075 -8.984 1.00 93.25 85 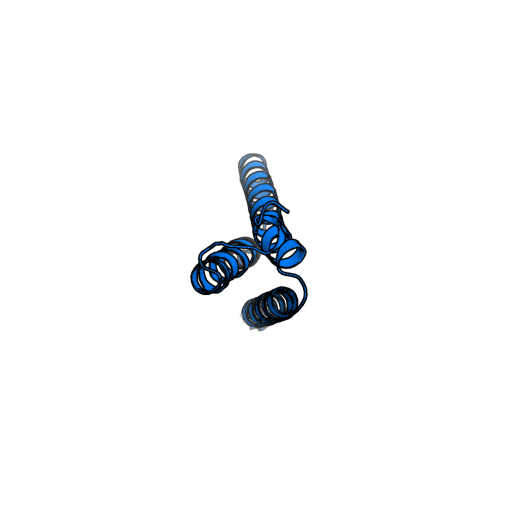PHE A C 1
ATOM 685 O O . PHE A 1 85 ? 9.697 -0.971 -9.949 1.00 93.25 85 PHE A O 1
ATOM 692 N N . GLY A 1 86 ? 8.911 -0.172 -8.001 1.00 91.75 86 GLY A N 1
ATOM 693 C CA . GLY A 1 86 ? 9.825 0.964 -7.931 1.00 91.75 86 GLY A CA 1
ATOM 694 C C . GLY A 1 86 ? 11.280 0.521 -7.801 1.00 91.75 86 GLY A C 1
ATOM 695 O O . GLY A 1 86 ? 12.132 1.033 -8.519 1.00 91.75 86 GLY A O 1
ATOM 696 N N . SER A 1 87 ? 11.575 -0.480 -6.964 1.00 92.75 87 SER A N 1
ATOM 697 C CA . SER A 1 87 ? 12.937 -1.021 -6.841 1.00 92.75 87 SER A CA 1
ATOM 698 C C . SER A 1 87 ? 13.403 -1.742 -8.110 1.00 92.75 87 SER A C 1
ATOM 700 O O . SER A 1 87 ? 14.539 -1.539 -8.533 1.00 92.75 87 SER A O 1
ATOM 702 N N . ILE A 1 88 ? 12.520 -2.506 -8.767 1.00 92.25 88 ILE A N 1
ATOM 703 C CA . ILE A 1 88 ? 12.804 -3.163 -10.055 1.00 92.25 88 ILE A CA 1
ATOM 704 C C . ILE A 1 88 ? 13.113 -2.121 -11.136 1.00 92.25 88 ILE A C 1
ATOM 706 O O . ILE A 1 88 ? 14.068 -2.276 -11.892 1.00 92.25 88 ILE A O 1
ATOM 710 N N . SER A 1 89 ? 12.343 -1.034 -11.168 1.00 87.12 89 SER A N 1
ATOM 711 C CA . SER A 1 89 ? 12.503 0.059 -12.134 1.00 87.12 89 SER A CA 1
ATOM 712 C C . SER A 1 89 ? 13.601 1.055 -11.738 1.00 87.12 89 SER A C 1
ATOM 714 O O . SER A 1 89 ? 13.761 2.076 -12.397 1.00 87.12 89 SER A O 1
ATOM 716 N N . GLN A 1 90 ? 14.336 0.808 -10.643 1.00 86.38 90 GLN A N 1
ATOM 717 C CA . GLN A 1 90 ? 15.325 1.728 -10.058 1.00 86.38 90 GLN A CA 1
ATOM 718 C C . GLN A 1 90 ? 14.782 3.148 -9.803 1.00 86.38 90 GLN A C 1
ATOM 720 O O . GLN A 1 90 ? 15.526 4.123 -9.863 1.00 86.38 90 GLN A O 1
ATOM 725 N N . M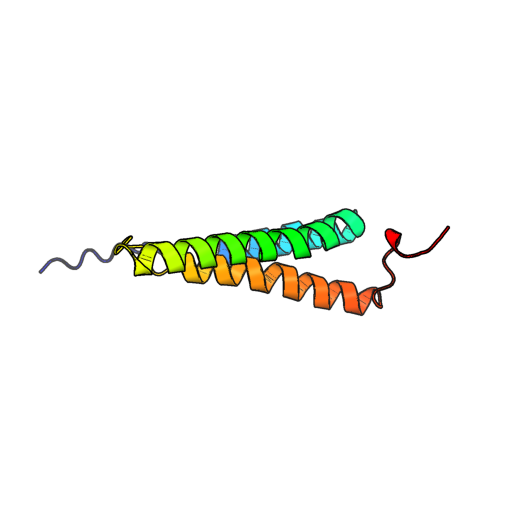ET A 1 91 ? 13.476 3.272 -9.546 1.00 81.31 91 MET A N 1
ATOM 726 C CA . MET A 1 91 ? 12.736 4.540 -9.468 1.00 81.31 91 MET A CA 1
ATOM 727 C C . MET A 1 91 ? 12.856 5.422 -10.730 1.00 81.31 91 MET A C 1
ATOM 729 O O . MET A 1 91 ? 12.536 6.606 -10.683 1.00 81.31 91 MET A O 1
ATOM 733 N N . GLN A 1 92 ? 13.288 4.856 -11.862 1.00 84.44 92 GLN A N 1
ATOM 734 C CA . GLN A 1 92 ? 13.372 5.524 -13.162 1.00 84.44 92 GLN A CA 1
ATOM 735 C C . GLN A 1 92 ? 12.105 5.255 -13.972 1.00 84.44 92 GLN A C 1
ATOM 737 O O . GLN A 1 92 ? 12.117 4.518 -14.959 1.00 84.44 92 GLN A O 1
ATOM 742 N N . PHE A 1 93 ? 10.996 5.842 -13.535 1.00 82.06 93 PHE A N 1
ATOM 743 C CA . PHE A 1 93 ? 9.733 5.739 -14.260 1.00 82.06 93 PHE A CA 1
ATOM 744 C C . PHE A 1 93 ? 9.822 6.464 -15.600 1.00 82.06 93 PHE A C 1
ATOM 746 O O . PHE A 1 93 ? 10.524 7.474 -15.718 1.00 82.06 93 PHE A O 1
ATOM 753 N N . ASP A 1 94 ? 9.099 5.993 -16.607 1.00 77.75 94 ASP A N 1
ATOM 754 C CA . ASP A 1 94 ? 9.171 6.563 -17.951 1.00 77.75 94 ASP A CA 1
ATOM 755 C C . ASP A 1 94 ? 8.736 8.033 -17.961 1.00 77.75 94 ASP A C 1
ATOM 757 O O . ASP A 1 94 ? 9.337 8.849 -18.651 1.00 77.75 94 ASP A O 1
ATOM 761 N N . TRP A 1 95 ? 7.801 8.412 -17.087 1.00 78.62 95 TRP A N 1
ATOM 762 C CA . TRP A 1 95 ? 7.377 9.802 -16.898 1.00 78.62 95 TRP A CA 1
ATOM 763 C C . TRP A 1 95 ? 8.395 10.695 -16.161 1.00 78.62 95 TRP A C 1
ATOM 765 O O . TRP A 1 95 ? 8.260 11.916 -16.184 1.00 78.62 95 TRP A O 1
ATOM 775 N N . THR A 1 96 ? 9.399 10.118 -15.488 1.00 78.12 96 THR A N 1
ATOM 776 C CA . THR A 1 96 ? 10.479 10.880 -14.819 1.00 78.12 96 THR A CA 1
ATOM 777 C C . THR A 1 96 ? 11.671 11.149 -15.728 1.00 78.12 96 THR A C 1
ATOM 779 O O . THR A 1 96 ? 12.510 11.995 -15.413 1.00 78.12 96 THR A O 1
ATOM 782 N N . LYS A 1 97 ? 11.760 10.445 -16.858 1.00 75.06 97 LYS A N 1
ATOM 783 C CA . LYS A 1 97 ? 12.794 10.685 -17.859 1.00 75.06 97 LYS A CA 1
ATOM 784 C C . LYS A 1 97 ? 12.424 11.981 -18.576 1.00 75.06 97 LYS A C 1
ATOM 786 O O . LYS A 1 97 ? 11.470 12.020 -19.344 1.00 75.06 97 LYS A O 1
ATOM 791 N N . ALA A 1 98 ? 13.144 13.060 -18.269 1.00 63.34 98 ALA A N 1
ATOM 792 C CA . ALA A 1 98 ? 13.020 14.308 -19.010 1.00 63.34 98 ALA A CA 1
ATOM 793 C C . ALA A 1 98 ? 13.326 14.022 -20.490 1.00 63.34 98 ALA A C 1
ATOM 795 O O . ALA A 1 98 ? 14.407 13.517 -20.800 1.00 63.34 98 ALA A O 1
ATOM 796 N N . HIS A 1 99 ? 12.347 14.273 -21.362 1.00 57.16 99 HIS A N 1
ATOM 797 C CA . HIS A 1 99 ? 12.533 14.259 -22.812 1.00 57.16 99 HIS A CA 1
ATOM 798 C C . HIS A 1 99 ? 13.459 15.389 -23.260 1.00 57.16 99 HIS A C 1
ATOM 800 O O . HIS A 1 99 ? 13.350 16.500 -22.688 1.00 57.16 99 HIS A O 1
#

Secondary structure (DSSP, 8-state):
-----------HHHHHHHHHHHHHHHHTT-HHHHHHHHHHHHHHHHHHHHHHHHHHHHS-----HHHHHHHHHHHHHHHHHHHHHHHHTTT--GGGS--

Mean predicted aligned error: 6.97 Å

Foldseek 3Di:
DDPPPPPPVPPLVVVLVVVLVVLVVCCVPPVVVSLVQLVVQLVVLVVVVVVVVVVCVVPNPVDDPVSNVSSVSSNPRSPVVCVVSCVVCVVPHPVNPDD

pLDDT: mean 86.95, std 14.15, range [40.84, 97.31]

Solvent-accessible surface area (backbone atoms only — not comparable to full-atom values): 5736 Å² total; per-residue (Å²): 138,82,84,76,80,72,83,77,71,72,60,56,67,60,52,50,49,53,52,48,52,54,47,52,55,33,47,77,77,39,56,66,63,27,54,50,48,29,49,49,46,25,51,51,32,50,51,53,51,49,53,50,52,54,45,40,70,78,44,83,69,78,74,57,81,61,55,63,56,48,35,51,48,48,31,51,49,34,44,52,48,46,52,52,56,32,58,76,47,70,70,62,47,78,88,70,57,82,127

Radius of gyration: 17.59 Å; Cα contacts (8 Å, |Δi|>4): 63; chains: 1; bounding box: 43×35×47 Å

Sequence (99 aa):
MNSGKGSNNFPLFKIGIVLGLTLSCLWLTQDYFASFLCLLIPMLALTLMAISFIAEFFEKSNLPYWYYRLMWLMVLIPLALLLIFGSISQMQFDWTKAH